Protein AF-T0IA63-F1 (afdb_monomer_lite)

Sequence (82 aa):
MNVFKQLEADNKVSISAYDGEKFLRLYGTAVLEDSEETVNTFLGMDEKIATMFPADIMAPFYLKDVTASICSFTEEPEVYNF

Structure (mmCIF, N/CA/C/O backbone):
data_AF-T0IA63-F1
#
_entry.id   AF-T0IA63-F1
#
loop_
_atom_site.group_PDB
_atom_site.id
_atom_site.type_symbol
_atom_site.label_atom_id
_atom_site.label_alt_id
_atom_site.label_comp_id
_atom_site.label_asym_id
_atom_site.label_entity_id
_atom_site.label_seq_id
_atom_site.pdbx_PDB_ins_code
_atom_site.Cartn_x
_atom_site.Cartn_y
_atom_site.Cartn_z
_atom_site.occupancy
_atom_site.B_iso_or_equiv
_atom_site.auth_seq_id
_atom_site.auth_comp_id
_atom_site.auth_asym_id
_atom_site.auth_atom_id
_atom_site.pdbx_PDB_model_num
ATOM 1 N N . MET A 1 1 ? 10.847 -14.380 4.964 1.00 62.94 1 MET A N 1
ATOM 2 C CA . MET A 1 1 ? 9.628 -14.152 4.159 1.00 62.94 1 MET A CA 1
ATOM 3 C C . MET A 1 1 ? 9.933 -13.012 3.201 1.00 62.94 1 MET A C 1
ATOM 5 O O . MET A 1 1 ? 10.459 -12.015 3.672 1.00 62.94 1 MET A O 1
ATOM 9 N N . ASN A 1 2 ? 9.735 -13.180 1.891 1.00 90.75 2 ASN A N 1
ATOM 10 C CA . ASN A 1 2 ? 10.028 -12.138 0.900 1.00 90.75 2 ASN A CA 1
ATOM 11 C C . ASN A 1 2 ? 8.695 -11.639 0.331 1.00 90.75 2 ASN A C 1
ATOM 13 O O . ASN A 1 2 ? 8.078 -12.343 -0.463 1.00 90.75 2 ASN A O 1
ATOM 17 N N . VAL A 1 3 ? 8.247 -10.473 0.803 1.00 91.62 3 VAL A N 1
ATOM 18 C CA . VAL A 1 3 ? 6.945 -9.895 0.439 1.00 91.62 3 VAL A CA 1
ATOM 19 C C . VAL A 1 3 ? 6.902 -9.542 -1.044 1.00 91.62 3 VAL A C 1
ATOM 21 O O . VAL A 1 3 ? 5.918 -9.851 -1.694 1.00 91.62 3 VAL A O 1
ATOM 24 N N . PHE A 1 4 ? 7.988 -9.006 -1.606 1.00 92.62 4 PHE A N 1
ATOM 25 C CA . PHE A 1 4 ? 8.070 -8.704 -3.037 1.00 92.62 4 PHE A CA 1
ATOM 26 C C . PHE A 1 4 ? 7.756 -9.940 -3.893 1.00 92.62 4 PHE A C 1
ATOM 28 O O . PHE A 1 4 ? 6.826 -9.918 -4.691 1.00 92.62 4 PHE A O 1
ATOM 35 N N . LYS A 1 5 ? 8.422 -11.069 -3.621 1.00 94.81 5 LYS A N 1
ATOM 36 C CA . LYS A 1 5 ? 8.158 -12.336 -4.327 1.00 94.81 5 LYS A CA 1
ATOM 37 C C . LYS A 1 5 ? 6.747 -12.883 -4.105 1.00 94.81 5 LYS A C 1
ATOM 39 O O . LYS A 1 5 ? 6.248 -13.633 -4.937 1.00 94.81 5 LYS A O 1
ATOM 44 N N . GLN A 1 6 ? 6.124 -12.573 -2.968 1.00 96.25 6 GLN A N 1
ATOM 45 C CA . GLN A 1 6 ? 4.728 -12.940 -2.726 1.00 96.25 6 GLN A CA 1
ATOM 46 C C . GLN A 1 6 ? 3.799 -12.104 -3.599 1.00 96.25 6 GLN A C 1
ATOM 48 O O . GLN A 1 6 ? 2.932 -12.684 -4.233 1.00 96.25 6 GLN A O 1
ATOM 53 N N . LEU A 1 7 ? 4.035 -10.793 -3.696 1.00 95.94 7 LEU A N 1
ATOM 54 C CA . LEU A 1 7 ? 3.257 -9.889 -4.545 1.00 95.94 7 LEU A CA 1
ATOM 55 C C . LEU A 1 7 ? 3.422 -10.192 -6.038 1.00 95.94 7 LEU A C 1
ATOM 57 O O . LEU A 1 7 ? 2.470 -10.031 -6.790 1.00 95.94 7 LEU A O 1
ATOM 61 N N . GLU A 1 8 ? 4.589 -10.679 -6.470 1.00 94.00 8 GLU A N 1
ATOM 62 C CA . GLU A 1 8 ? 4.777 -11.180 -7.841 1.00 94.00 8 GLU A CA 1
ATOM 63 C C . GLU A 1 8 ? 3.931 -12.433 -8.133 1.00 94.00 8 GLU A C 1
ATOM 65 O O . GLU A 1 8 ? 3.500 -12.638 -9.266 1.00 94.00 8 GLU A O 1
ATOM 70 N N . ALA A 1 9 ? 3.701 -13.282 -7.126 1.00 97.00 9 ALA A N 1
ATOM 71 C CA . ALA A 1 9 ? 2.966 -14.538 -7.276 1.00 97.00 9 ALA A CA 1
ATOM 72 C C . ALA A 1 9 ? 1.447 -14.380 -7.076 1.00 97.00 9 ALA A C 1
ATOM 74 O O . ALA A 1 9 ? 0.663 -14.985 -7.805 1.00 97.00 9 ALA A O 1
ATOM 75 N N . ASP A 1 10 ? 1.039 -13.586 -6.086 1.00 97.25 10 ASP A N 1
ATOM 76 C CA . ASP A 1 10 ? -0.339 -13.187 -5.804 1.00 97.25 10 ASP A CA 1
ATOM 77 C C . ASP A 1 10 ? -0.330 -11.758 -5.259 1.00 97.25 10 ASP A C 1
ATOM 79 O O . ASP A 1 10 ? 0.141 -11.475 -4.155 1.00 97.25 10 ASP A O 1
ATOM 83 N N . ASN A 1 11 ? -0.856 -10.845 -6.062 1.00 97.12 11 ASN A N 1
ATOM 84 C CA . ASN A 1 11 ? -0.808 -9.421 -5.791 1.00 97.12 11 ASN A CA 1
ATOM 85 C C . ASN A 1 11 ? -2.012 -8.899 -5.001 1.00 97.12 11 ASN A C 1
ATOM 87 O O . ASN A 1 11 ? -2.138 -7.689 -4.803 1.00 97.12 11 ASN A O 1
ATOM 91 N N . LYS A 1 12 ? -2.902 -9.776 -4.530 1.00 98.06 12 LYS A N 1
ATOM 92 C CA . LYS A 1 12 ? -3.991 -9.380 -3.634 1.00 98.06 12 LYS A CA 1
ATOM 93 C C . LYS A 1 12 ? -3.442 -9.116 -2.243 1.00 98.06 12 LYS A C 1
ATOM 95 O O . LYS A 1 12 ? -2.810 -9.972 -1.630 1.00 98.06 12 LYS A O 1
ATOM 100 N N . VAL A 1 13 ? -3.729 -7.932 -1.721 1.00 97.69 13 VAL A N 1
ATOM 101 C CA . VAL A 1 13 ? -3.210 -7.482 -0.432 1.00 97.69 13 VAL A CA 1
ATOM 102 C C . VAL A 1 13 ? -4.320 -7.057 0.504 1.00 97.69 13 VAL A C 1
ATOM 104 O O . VAL A 1 13 ? -5.350 -6.521 0.095 1.00 97.69 13 VAL A O 1
ATOM 107 N N . SER A 1 14 ? -4.059 -7.256 1.793 1.00 97.06 14 SER A N 1
ATOM 108 C CA . SER A 1 14 ? -4.781 -6.579 2.858 1.00 97.06 14 SER A CA 1
ATOM 109 C C . SER A 1 14 ? -3.800 -5.813 3.731 1.00 97.06 14 SER A C 1
ATOM 111 O O . SER A 1 14 ? -2.823 -6.396 4.204 1.00 97.06 14 SER A O 1
ATOM 113 N N . ILE A 1 15 ? -4.080 -4.540 3.986 1.00 96.56 15 ILE A N 1
ATOM 114 C CA . ILE A 1 15 ? -3.298 -3.699 4.893 1.00 96.56 15 ILE A CA 1
ATOM 115 C C . ILE A 1 15 ? -4.165 -3.390 6.108 1.00 96.56 15 ILE A C 1
ATOM 117 O O . ILE A 1 15 ? -5.376 -3.191 6.001 1.00 96.56 15 ILE A O 1
ATOM 121 N N . SER A 1 16 ? -3.567 -3.400 7.293 1.00 96.38 16 SER A N 1
ATOM 122 C CA . SER A 1 16 ? -4.243 -2.981 8.516 1.00 96.38 16 SER A CA 1
ATOM 123 C C . SER A 1 16 ? -3.321 -2.098 9.336 1.00 96.38 16 SER A C 1
ATOM 125 O O . SER A 1 16 ? -2.152 -2.428 9.521 1.00 96.38 16 SER A O 1
ATOM 127 N N . ALA A 1 17 ? -3.852 -0.978 9.807 1.00 96.81 17 ALA A N 1
ATOM 128 C CA . ALA A 1 17 ? -3.139 -0.023 10.641 1.00 96.81 17 ALA A CA 1
ATOM 129 C C . ALA A 1 17 ? -4.048 0.440 11.780 1.00 96.81 17 ALA A C 1
ATOM 131 O O . ALA A 1 17 ? -5.269 0.431 11.642 1.00 96.81 17 ALA A O 1
ATOM 132 N N . TYR A 1 18 ? -3.446 0.828 12.898 1.00 95.62 18 TYR A N 1
ATOM 133 C CA . TYR A 1 18 ? -4.127 1.397 14.054 1.00 95.62 18 TYR A CA 1
ATOM 134 C C . TYR A 1 18 ? -3.371 2.649 14.470 1.00 95.62 18 TYR A C 1
ATOM 136 O O . TYR A 1 18 ? -2.151 2.595 14.629 1.00 95.62 18 TYR A O 1
ATOM 144 N N . ASP A 1 19 ? -4.077 3.761 14.623 1.00 94.69 19 ASP A N 1
ATOM 145 C CA . ASP A 1 19 ? -3.475 5.047 14.990 1.00 94.69 19 ASP A CA 1
ATOM 146 C C . ASP A 1 19 ? -3.510 5.329 16.503 1.00 94.69 19 ASP A C 1
ATOM 148 O O . ASP A 1 19 ? -2.961 6.331 16.956 1.00 94.69 19 ASP A O 1
ATOM 152 N N . GLY A 1 20 ? -4.113 4.437 17.295 1.00 94.50 20 GLY A N 1
ATOM 153 C CA . GLY A 1 20 ? -4.372 4.652 18.721 1.00 94.50 20 GLY A CA 1
ATOM 154 C C . GLY A 1 20 ? -5.856 4.808 19.052 1.00 94.50 20 GLY A C 1
ATOM 155 O O . GLY A 1 20 ? -6.243 4.595 20.201 1.00 94.50 20 GLY A O 1
ATOM 156 N N . GLU A 1 21 ? -6.705 5.063 18.062 1.00 94.62 21 GLU A N 1
ATOM 157 C CA . GLU A 1 21 ? -8.150 5.239 18.234 1.00 94.62 21 GLU A CA 1
ATOM 158 C C . GLU A 1 21 ? -8.956 4.435 17.207 1.00 94.62 21 GLU A C 1
ATOM 160 O O . GLU A 1 21 ? -9.890 3.714 17.572 1.00 94.62 21 GLU A O 1
ATOM 165 N N . LYS A 1 22 ? -8.565 4.502 15.932 1.00 96.25 22 LYS A N 1
ATOM 166 C CA . LYS A 1 22 ? -9.264 3.883 14.806 1.00 96.25 22 LYS A CA 1
ATOM 167 C C . LYS A 1 22 ? -8.361 2.913 14.056 1.00 96.25 22 LYS A C 1
ATOM 169 O O . LYS A 1 22 ? -7.141 3.059 13.978 1.00 96.25 22 LYS A O 1
ATOM 174 N N . PHE A 1 23 ? -8.987 1.892 13.488 1.00 96.69 23 PHE A N 1
ATOM 175 C CA . PHE A 1 23 ? -8.3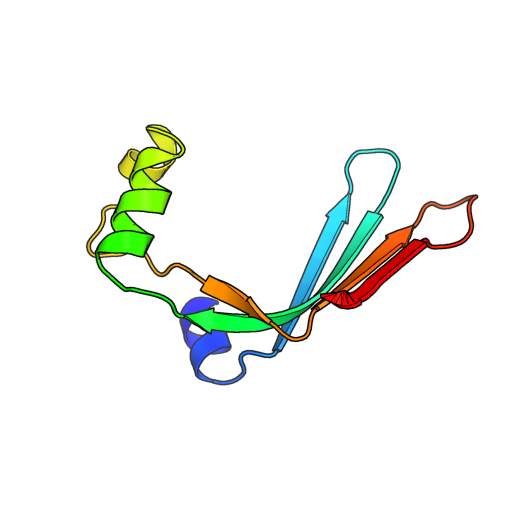53 0.934 12.600 1.00 96.69 23 PHE A CA 1
ATOM 176 C C . PHE A 1 23 ? -8.649 1.304 11.155 1.00 96.69 23 PHE A C 1
ATOM 178 O O . PHE A 1 23 ? -9.807 1.440 10.769 1.00 96.69 23 PHE A O 1
ATOM 185 N N . LEU A 1 24 ? -7.604 1.377 10.339 1.00 97.06 24 LEU A N 1
ATOM 186 C CA . LEU A 1 24 ? -7.720 1.293 8.893 1.00 97.06 24 LEU A CA 1
ATOM 187 C C . LEU A 1 24 ? -7.603 -0.175 8.497 1.00 97.06 24 LEU A C 1
ATOM 189 O O . LEU A 1 24 ? -6.630 -0.839 8.857 1.00 97.06 24 LEU A O 1
ATOM 193 N N . ARG A 1 25 ? -8.549 -0.666 7.702 1.00 96.94 25 ARG A N 1
ATOM 194 C CA . ARG A 1 25 ? -8.433 -1.944 7.006 1.00 96.94 25 ARG A CA 1
ATOM 195 C C . ARG A 1 25 ? -8.668 -1.746 5.525 1.00 96.94 25 ARG A C 1
ATOM 197 O O . ARG A 1 25 ? -9.712 -1.257 5.125 1.00 96.94 25 ARG A O 1
ATOM 204 N N . LEU A 1 26 ? -7.694 -2.133 4.724 1.00 96.81 26 LEU A N 1
ATOM 205 C CA . LEU A 1 26 ? -7.714 -1.971 3.282 1.00 96.81 26 LEU A CA 1
ATOM 206 C C . LEU A 1 26 ? -7.572 -3.335 2.622 1.00 96.81 26 LEU A C 1
ATOM 208 O O . LEU A 1 26 ? -6.758 -4.143 3.064 1.00 96.81 26 LEU A O 1
ATOM 212 N N . TYR A 1 27 ? -8.319 -3.552 1.548 1.00 97.94 27 TYR A N 1
ATOM 213 C CA . TYR A 1 27 ? -8.146 -4.653 0.608 1.00 97.94 27 TYR A CA 1
ATOM 214 C C . TYR A 1 27 ? -7.943 -4.075 -0.787 1.00 97.94 27 TYR A C 1
ATOM 216 O O . TYR A 1 27 ? -8.587 -3.088 -1.132 1.00 97.94 27 TYR A O 1
ATOM 224 N N . GLY A 1 28 ? -7.066 -4.674 -1.582 1.00 97.88 28 GLY A N 1
ATOM 225 C CA . GLY A 1 28 ? -6.846 -4.245 -2.959 1.00 97.88 28 GLY A CA 1
ATOM 226 C C . GLY A 1 28 ? -5.850 -5.130 -3.688 1.00 97.88 28 GLY A C 1
ATOM 227 O O . GLY A 1 28 ? -5.451 -6.187 -3.191 1.00 97.88 28 GLY A O 1
ATOM 228 N N . THR A 1 29 ? -5.432 -4.680 -4.864 1.00 98.12 29 THR A N 1
ATOM 229 C CA . THR A 1 29 ? -4.412 -5.348 -5.675 1.00 98.12 29 THR A CA 1
ATOM 230 C C . THR A 1 29 ? -3.185 -4.452 -5.798 1.00 98.12 29 THR A C 1
ATOM 232 O O . THR A 1 29 ? -3.298 -3.322 -6.265 1.00 98.12 29 THR A O 1
ATOM 235 N N . ALA A 1 30 ? -2.018 -4.950 -5.398 1.00 97.81 30 ALA A N 1
ATOM 236 C CA . ALA A 1 30 ? -0.749 -4.254 -5.557 1.00 97.81 30 ALA A CA 1
ATOM 237 C C . ALA A 1 30 ? -0.246 -4.376 -7.001 1.00 97.81 30 ALA A C 1
ATOM 239 O O . ALA A 1 30 ? -0.187 -5.465 -7.568 1.00 97.81 30 ALA A O 1
ATOM 240 N N . VAL A 1 31 ? 0.133 -3.263 -7.613 1.00 97.06 31 VAL A N 1
ATOM 241 C CA . VAL A 1 31 ? 0.695 -3.249 -8.965 1.00 97.06 31 VAL A CA 1
ATOM 242 C C . VAL A 1 31 ? 2.050 -2.571 -8.910 1.00 97.06 31 VAL A C 1
ATOM 244 O O . VAL A 1 31 ? 2.152 -1.447 -8.424 1.00 97.06 31 VAL A O 1
ATOM 247 N N . LEU A 1 32 ? 3.079 -3.295 -9.355 1.00 95.62 32 LEU A N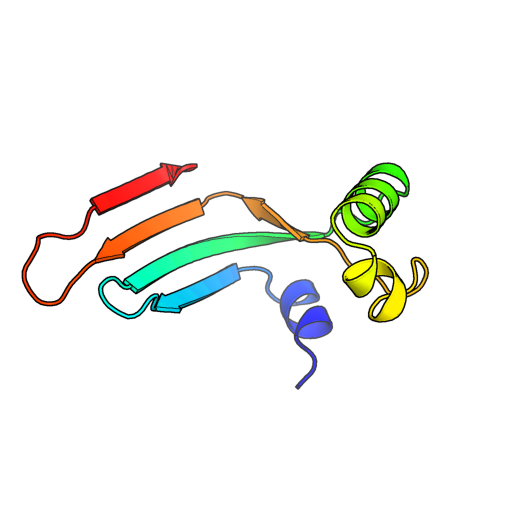 1
ATOM 248 C CA . LEU A 1 32 ? 4.442 -2.784 -9.441 1.00 95.62 32 LEU A CA 1
ATOM 249 C C . LEU A 1 32 ? 4.485 -1.657 -10.477 1.00 95.62 32 LEU A C 1
ATOM 251 O O . LEU A 1 32 ? 4.004 -1.836 -11.595 1.00 95.62 32 LEU A O 1
ATOM 255 N N . GLU A 1 33 ? 5.063 -0.528 -10.087 1.00 94.19 33 GLU A N 1
ATOM 256 C CA . GLU A 1 33 ? 5.291 0.645 -10.928 1.00 94.19 33 GLU A CA 1
ATOM 257 C C . GLU A 1 33 ? 6.728 1.118 -10.689 1.00 94.19 33 GLU A C 1
ATOM 259 O O . GLU A 1 33 ? 7.005 1.985 -9.862 1.00 94.19 33 GLU A O 1
ATOM 264 N N . ASP A 1 34 ? 7.664 0.477 -11.381 1.00 90.50 34 ASP A N 1
ATOM 265 C CA . ASP A 1 34 ? 9.108 0.691 -11.261 1.00 90.50 34 ASP A CA 1
ATOM 266 C C . ASP A 1 34 ? 9.662 1.633 -12.340 1.00 90.50 34 ASP A C 1
ATOM 268 O O . ASP A 1 34 ? 10.865 1.663 -12.604 1.00 90.50 34 ASP A O 1
ATOM 272 N N . SER A 1 35 ? 8.791 2.443 -12.951 1.00 93.19 35 SER A N 1
ATOM 273 C CA . SER A 1 35 ? 9.210 3.504 -13.859 1.00 93.19 35 SER A CA 1
ATOM 274 C C . SER A 1 35 ? 10.170 4.472 -13.161 1.00 93.19 35 SER A C 1
ATOM 276 O O . SER A 1 35 ? 9.994 4.826 -11.993 1.00 93.19 35 SER A O 1
ATOM 278 N N . GLU A 1 36 ? 11.187 4.937 -13.894 1.00 91.38 36 GLU A N 1
ATOM 279 C CA . GLU A 1 36 ? 12.207 5.858 -13.370 1.00 91.38 36 GLU A CA 1
ATOM 280 C C . GLU A 1 36 ? 11.574 7.122 -12.760 1.00 91.38 36 GLU A C 1
ATOM 282 O O . GLU A 1 36 ? 12.004 7.604 -11.714 1.00 91.38 36 GLU A O 1
ATOM 287 N N . GLU A 1 37 ? 10.500 7.622 -13.375 1.00 92.56 37 GLU A N 1
ATOM 288 C CA . GLU A 1 37 ? 9.709 8.746 -12.868 1.00 92.56 37 GLU A CA 1
ATOM 289 C C . GLU A 1 37 ? 9.101 8.456 -11.487 1.00 92.56 37 GLU A C 1
ATOM 291 O O . GLU A 1 37 ? 9.215 9.277 -10.570 1.00 92.56 37 GLU A O 1
ATOM 296 N N . THR A 1 38 ? 8.501 7.279 -11.305 1.00 92.62 38 THR A N 1
ATOM 297 C CA . THR A 1 38 ? 7.887 6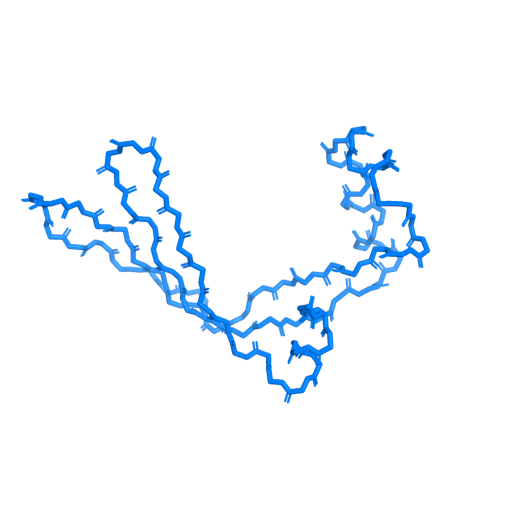.877 -10.034 1.00 92.62 38 THR A CA 1
ATOM 298 C C . THR A 1 38 ? 8.945 6.668 -8.959 1.00 92.62 38 THR A C 1
ATOM 300 O O . THR A 1 38 ? 8.810 7.200 -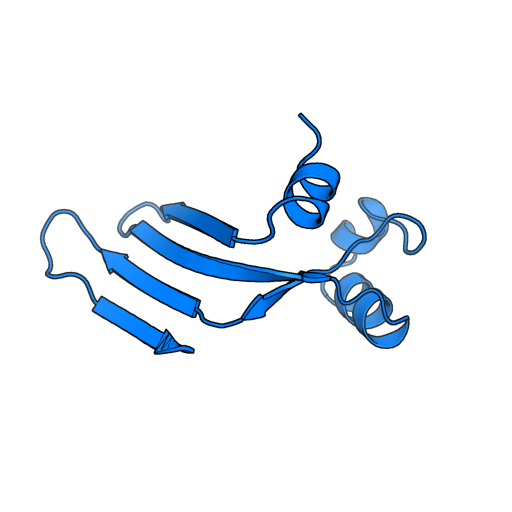7.857 1.00 92.62 38 THR A O 1
ATOM 303 N N . VAL A 1 39 ? 10.041 5.976 -9.277 1.00 92.00 39 VAL A N 1
ATOM 304 C CA . VAL A 1 39 ? 11.164 5.780 -8.344 1.00 92.00 39 VAL A CA 1
ATOM 305 C C . VAL A 1 39 ? 1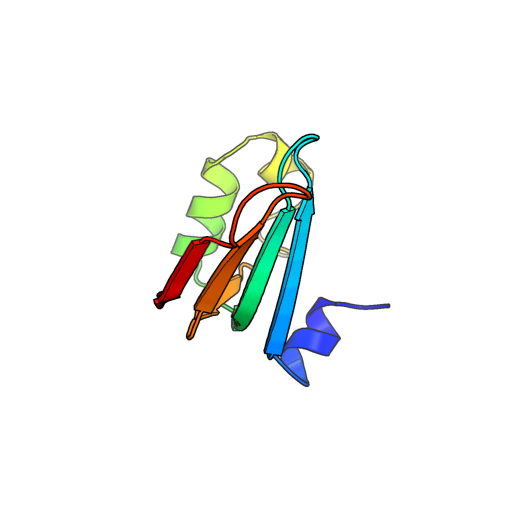1.727 7.127 -7.884 1.00 92.00 39 VAL A C 1
ATOM 307 O O . VAL A 1 39 ? 11.848 7.367 -6.683 1.00 92.00 39 VAL A O 1
ATOM 310 N N . ASN A 1 40 ? 11.985 8.052 -8.811 1.00 90.69 40 ASN A N 1
ATOM 311 C CA . ASN A 1 40 ? 12.461 9.395 -8.473 1.00 90.69 40 ASN A CA 1
ATOM 312 C C . ASN A 1 40 ? 11.450 10.181 -7.629 1.00 90.69 40 ASN A C 1
ATOM 314 O O . ASN A 1 40 ? 11.849 10.903 -6.713 1.00 90.69 40 ASN A O 1
ATOM 318 N N . THR A 1 41 ? 10.151 10.008 -7.887 1.00 90.75 41 THR A N 1
ATOM 319 C CA . THR A 1 41 ? 9.090 10.611 -7.070 1.00 90.75 41 THR A CA 1
ATOM 320 C C . THR A 1 41 ? 9.173 10.123 -5.625 1.00 90.75 41 THR A C 1
ATOM 322 O O . THR A 1 41 ? 9.209 10.952 -4.720 1.00 90.75 41 THR A O 1
ATOM 325 N N . PHE A 1 42 ? 9.285 8.810 -5.394 1.00 88.25 42 PHE A N 1
ATOM 326 C CA . PHE A 1 42 ? 9.417 8.235 -4.047 1.00 88.25 42 PHE A CA 1
ATOM 327 C C . PHE A 1 42 ? 10.688 8.695 -3.325 1.00 88.25 42 PHE A C 1
ATOM 329 O O . PHE A 1 42 ? 10.627 9.060 -2.150 1.00 88.25 42 PHE A O 1
ATOM 336 N N . LEU A 1 43 ? 11.832 8.723 -4.017 1.00 88.38 43 LEU A N 1
ATOM 337 C CA . LEU A 1 43 ? 13.096 9.212 -3.451 1.00 88.38 43 LEU A CA 1
ATOM 338 C C . LEU A 1 43 ? 13.025 10.696 -3.066 1.00 88.38 43 LEU A C 1
ATOM 340 O O . LEU A 1 43 ? 13.675 11.112 -2.109 1.00 88.38 43 LEU A O 1
ATOM 344 N N . GLY A 1 44 ? 12.221 11.483 -3.785 1.00 88.75 44 GLY A N 1
ATOM 345 C CA . GLY A 1 44 ? 11.985 12.896 -3.501 1.00 88.75 44 GLY A CA 1
ATOM 346 C C . GLY A 1 44 ? 11.016 13.176 -2.346 1.00 88.75 44 GLY A C 1
ATOM 347 O O . GLY A 1 44 ? 10.921 14.329 -1.930 1.00 88.75 44 GLY A O 1
ATOM 348 N N . MET A 1 45 ? 10.296 12.175 -1.819 1.00 89.50 45 MET A N 1
ATOM 349 C CA . MET A 1 45 ? 9.311 12.390 -0.744 1.00 89.50 45 MET A CA 1
ATOM 350 C C . MET A 1 45 ? 9.961 12.629 0.626 1.00 89.50 45 MET A C 1
ATOM 352 O O . MET A 1 45 ? 9.452 13.430 1.408 1.00 89.50 45 MET A O 1
ATOM 356 N N . ASP A 1 46 ? 11.058 11.929 0.933 1.00 87.81 46 ASP A N 1
ATOM 357 C CA . ASP A 1 46 ? 11.786 12.036 2.205 1.00 87.81 46 ASP A CA 1
ATOM 358 C C . ASP A 1 46 ? 13.241 11.566 2.015 1.00 87.81 46 ASP A C 1
ATOM 360 O O . ASP A 1 46 ? 13.491 10.474 1.502 1.00 87.81 46 ASP A O 1
ATOM 364 N N . GLU A 1 47 ? 14.217 12.351 2.479 1.00 85.19 47 GLU A N 1
ATOM 365 C CA . GLU A 1 47 ? 15.651 12.013 2.416 1.00 85.19 47 GLU A CA 1
ATOM 366 C C . GLU A 1 47 ? 15.983 10.663 3.083 1.00 85.19 47 GLU A C 1
ATOM 368 O O . GLU A 1 47 ? 16.926 9.961 2.693 1.00 85.19 47 GLU A O 1
ATOM 373 N N . LYS A 1 48 ? 15.189 10.247 4.077 1.00 86.75 48 LYS A N 1
ATOM 374 C CA . LYS A 1 48 ? 15.334 8.942 4.734 1.00 86.75 48 LYS A CA 1
ATOM 375 C C . LYS A 1 48 ? 14.977 7.787 3.810 1.00 86.75 48 LYS A C 1
ATOM 377 O O . LYS A 1 48 ? 15.595 6.729 3.923 1.00 86.75 48 LYS A O 1
ATOM 382 N N . ILE A 1 49 ? 14.020 7.977 2.899 1.00 83.06 49 ILE A N 1
ATOM 383 C CA . ILE A 1 49 ? 13.642 6.956 1.915 1.00 83.06 49 ILE A CA 1
ATOM 384 C C . ILE A 1 49 ? 14.832 6.692 0.997 1.00 83.06 49 ILE A C 1
ATOM 386 O O . ILE A 1 49 ? 15.228 5.540 0.854 1.00 83.06 49 ILE A O 1
ATOM 390 N N . ALA A 1 50 ? 15.469 7.745 0.478 1.00 80.06 50 ALA A N 1
ATOM 391 C CA . ALA A 1 50 ? 16.653 7.614 -0.372 1.00 80.06 50 ALA A CA 1
ATOM 392 C C . ALA A 1 50 ? 17.853 6.978 0.350 1.00 80.06 50 ALA A C 1
ATOM 394 O O . ALA A 1 50 ? 18.647 6.266 -0.261 1.00 80.06 50 ALA A O 1
ATOM 395 N N . THR A 1 51 ? 17.966 7.190 1.664 1.00 83.38 51 THR A N 1
ATOM 396 C CA . THR A 1 51 ? 19.012 6.562 2.486 1.00 83.38 51 THR A CA 1
ATOM 397 C C . THR A 1 51 ? 18.763 5.063 2.699 1.00 83.38 51 THR A C 1
ATOM 399 O O . THR A 1 51 ? 19.710 4.283 2.777 1.00 83.38 51 THR A O 1
ATOM 402 N N . MET A 1 52 ? 17.498 4.650 2.824 1.00 82.12 52 MET A N 1
ATOM 403 C CA . MET A 1 52 ? 17.117 3.274 3.165 1.00 82.12 52 MET A CA 1
ATOM 404 C C . MET A 1 52 ? 16.870 2.389 1.934 1.00 82.12 52 MET A C 1
ATOM 406 O O . MET A 1 52 ? 17.095 1.181 1.994 1.00 82.12 52 MET A O 1
ATOM 410 N N . PHE A 1 53 ? 16.437 2.989 0.827 1.00 81.62 53 PHE A N 1
ATOM 411 C CA . PHE A 1 53 ? 16.079 2.319 -0.419 1.00 81.62 53 PHE A CA 1
ATOM 412 C C . PHE A 1 53 ? 16.744 3.041 -1.594 1.00 81.62 53 PHE A C 1
ATOM 414 O O . PHE A 1 53 ? 16.124 3.919 -2.197 1.00 81.62 53 PHE A O 1
ATOM 421 N N . PRO A 1 54 ? 18.007 2.718 -1.926 1.00 79.56 54 PRO A N 1
ATOM 422 C CA . PRO A 1 54 ? 18.614 3.236 -3.141 1.00 79.56 54 PRO A CA 1
ATOM 423 C C . PRO A 1 54 ? 17.791 2.852 -4.383 1.00 79.56 54 PRO A C 1
ATOM 425 O O . PRO A 1 54 ? 17.065 1.855 -4.397 1.00 79.56 54 PRO A O 1
ATOM 428 N N . ALA A 1 55 ? 17.864 3.702 -5.410 1.00 79.25 55 ALA A N 1
ATOM 429 C CA . ALA A 1 55 ? 16.985 3.653 -6.581 1.00 79.25 55 ALA A CA 1
ATOM 430 C C . ALA A 1 55 ? 16.980 2.288 -7.290 1.00 79.25 55 ALA A C 1
ATOM 432 O O . ALA A 1 55 ? 15.957 1.858 -7.808 1.00 79.25 55 ALA A O 1
ATOM 433 N N . ASP A 1 56 ? 18.119 1.599 -7.281 1.00 80.19 56 ASP A N 1
ATOM 434 C CA . ASP A 1 56 ? 18.346 0.300 -7.914 1.00 80.19 56 ASP A CA 1
ATOM 435 C C . ASP A 1 56 ? 17.686 -0.882 -7.185 1.00 80.19 56 ASP A C 1
ATOM 437 O O . ASP A 1 56 ? 17.574 -1.964 -7.760 1.00 80.19 56 ASP A O 1
ATOM 441 N N . ILE A 1 57 ? 17.240 -0.693 -5.938 1.00 83.62 57 ILE A N 1
ATOM 442 C CA . ILE A 1 57 ? 16.561 -1.730 -5.143 1.00 83.62 57 ILE A CA 1
ATOM 443 C C . ILE A 1 57 ? 15.124 -1.361 -4.756 1.00 83.62 57 ILE A C 1
ATOM 445 O O . ILE A 1 57 ? 14.463 -2.123 -4.044 1.00 83.62 57 ILE A O 1
ATOM 449 N N . MET A 1 58 ? 14.639 -0.192 -5.178 1.00 87.62 58 MET A N 1
ATOM 450 C CA . MET A 1 58 ? 13.286 0.259 -4.881 1.00 87.62 58 MET A CA 1
ATOM 451 C C . MET A 1 58 ? 12.272 -0.447 -5.788 1.00 87.62 58 MET A C 1
ATOM 453 O O . MET A 1 58 ? 12.448 -0.523 -6.998 1.00 87.62 58 MET A O 1
ATOM 457 N N . ALA A 1 59 ? 11.180 -0.927 -5.195 1.00 91.12 59 ALA A N 1
ATOM 458 C CA . ALA A 1 59 ? 10.055 -1.515 -5.913 1.00 91.12 59 ALA A CA 1
ATOM 459 C C . ALA A 1 59 ? 8.764 -0.809 -5.477 1.00 91.12 59 ALA A C 1
ATOM 461 O O . ALA A 1 59 ? 8.144 -1.229 -4.494 1.00 91.12 59 ALA A O 1
ATOM 462 N N . PRO A 1 60 ? 8.388 0.303 -6.131 1.00 92.62 60 PRO A N 1
ATOM 463 C CA . PRO A 1 60 ? 7.171 1.027 -5.799 1.00 92.62 60 PRO A CA 1
ATOM 464 C C . PRO A 1 60 ? 5.935 0.243 -6.239 1.00 92.62 60 PRO A C 1
ATOM 466 O O . PRO A 1 60 ? 5.882 -0.287 -7.344 1.00 92.62 60 PRO A O 1
ATOM 469 N N . PHE A 1 61 ? 4.915 0.195 -5.386 1.00 95.38 61 PHE A N 1
ATOM 470 C CA . PHE A 1 61 ? 3.620 -0.384 -5.735 1.00 95.38 61 PHE A CA 1
ATOM 471 C C . PHE A 1 61 ? 2.523 0.642 -5.500 1.00 95.38 61 PHE A C 1
ATOM 473 O O . PHE A 1 61 ? 2.483 1.277 -4.444 1.00 95.38 61 PHE A O 1
ATOM 480 N N . TYR A 1 62 ? 1.591 0.742 -6.442 1.00 95.19 62 TYR A N 1
ATOM 481 C CA . TYR A 1 62 ? 0.302 1.378 -6.192 1.00 95.19 62 TYR A CA 1
ATOM 482 C C . TYR A 1 62 ? -0.771 0.320 -5.939 1.00 95.19 62 TYR A C 1
ATOM 484 O O . TYR A 1 62 ? -0.596 -0.865 -6.235 1.00 95.19 62 TYR A O 1
ATOM 492 N N . LEU A 1 63 ? -1.889 0.751 -5.363 1.00 97.19 63 LEU A N 1
ATOM 493 C CA . LEU A 1 63 ? -3.032 -0.109 -5.089 1.00 97.19 63 LEU A CA 1
ATOM 494 C C . LEU A 1 63 ? -4.166 0.228 -6.054 1.00 97.19 63 LEU A C 1
ATOM 496 O O . LEU A 1 63 ? -4.505 1.397 -6.225 1.00 97.19 63 LEU A O 1
ATOM 500 N N . LYS A 1 64 ? -4.754 -0.803 -6.658 1.00 96.88 64 LYS A N 1
ATOM 501 C CA . LYS A 1 64 ? -5.975 -0.713 -7.468 1.00 96.88 64 LYS A CA 1
ATOM 502 C C . LYS A 1 64 ? -7.095 -1.550 -6.860 1.00 96.88 64 LYS A C 1
ATOM 504 O O . LYS A 1 64 ? -6.818 -2.457 -6.067 1.00 96.88 64 LYS A O 1
ATOM 509 N N . ASP A 1 65 ? -8.323 -1.288 -7.300 1.00 97.38 65 ASP A N 1
ATOM 510 C CA . ASP A 1 65 ? -9.526 -2.013 -6.881 1.00 97.38 65 ASP A CA 1
ATOM 511 C C . ASP A 1 65 ? -9.647 -2.018 -5.348 1.00 97.38 65 ASP A C 1
ATOM 513 O O . ASP A 1 65 ? -9.729 -3.072 -4.709 1.00 97.38 65 ASP A O 1
ATOM 517 N N . VAL A 1 66 ? -9.529 -0.830 -4.748 1.00 97.94 66 VAL A N 1
ATOM 518 C CA . VAL A 1 66 ? -9.313 -0.694 -3.308 1.00 97.94 66 VAL A CA 1
ATOM 519 C C . VAL A 1 66 ? -10.641 -0.538 -2.590 1.00 97.94 66 VAL A C 1
ATOM 521 O O . VAL A 1 66 ? -11.387 0.401 -2.848 1.00 97.94 66 VAL A O 1
ATOM 524 N N . THR A 1 67 ? -10.876 -1.389 -1.595 1.00 98.19 67 THR A N 1
ATOM 525 C CA . THR A 1 67 ? -11.901 -1.168 -0.573 1.00 98.19 67 THR A CA 1
ATOM 526 C C . THR A 1 67 ? -11.216 -0.901 0.758 1.00 98.19 67 THR A C 1
ATOM 528 O O . THR A 1 67 ? -10.521 -1.766 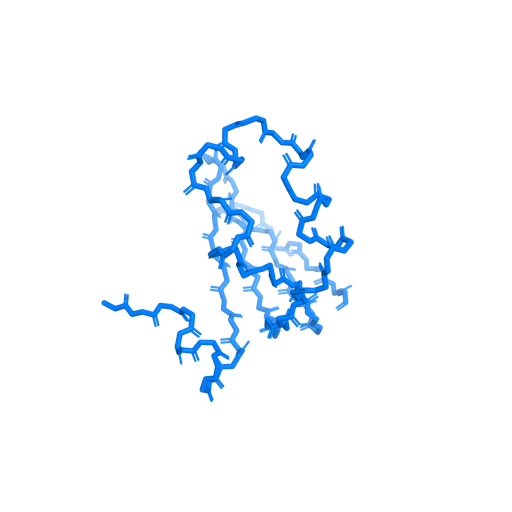1.298 1.00 98.19 67 THR A O 1
ATOM 531 N N . ALA A 1 68 ? -11.422 0.293 1.304 1.00 97.56 68 ALA A N 1
ATOM 532 C CA . ALA A 1 68 ? -10.914 0.693 2.607 1.00 97.56 68 ALA A CA 1
ATOM 533 C C . ALA A 1 68 ? -12.067 0.863 3.596 1.00 97.56 68 ALA A C 1
ATOM 535 O O . ALA A 1 68 ? -13.105 1.422 3.259 1.00 97.56 68 ALA A O 1
ATOM 536 N N . SER A 1 69 ? -11.876 0.405 4.826 1.00 97.25 69 SER A N 1
ATOM 537 C CA . SER A 1 69 ? -12.782 0.648 5.939 1.00 97.25 69 SER A CA 1
ATOM 538 C C . SER A 1 69 ? -12.036 1.275 7.106 1.00 97.25 69 SER A C 1
ATOM 540 O O . SER A 1 69 ? -10.984 0.761 7.496 1.00 97.25 69 SER A O 1
ATOM 542 N N . ILE A 1 70 ? -12.600 2.326 7.689 1.00 96.94 70 ILE A N 1
ATOM 543 C CA . ILE A 1 70 ? -12.136 2.913 8.945 1.00 96.94 70 ILE A CA 1
ATOM 544 C C . ILE A 1 70 ? -13.132 2.512 10.028 1.00 96.94 70 ILE A C 1
ATOM 546 O O . ILE A 1 70 ? -14.320 2.799 9.906 1.00 96.94 70 ILE A O 1
ATOM 550 N N . CYS A 1 71 ? -12.675 1.823 11.070 1.00 93.38 71 CYS A N 1
ATOM 551 C CA . CYS A 1 71 ? -13.537 1.364 12.156 1.00 93.38 71 CYS A CA 1
ATOM 552 C C . CYS A 1 71 ? -12.965 1.688 13.536 1.00 93.38 71 CYS A C 1
ATOM 554 O O . CYS A 1 71 ? -11.758 1.831 13.717 1.00 93.38 71 CYS A O 1
ATOM 556 N N . SER A 1 72 ? -13.846 1.782 14.527 1.00 92.06 72 SER A N 1
ATOM 557 C CA . SER A 1 72 ? -13.493 1.899 15.942 1.00 92.06 72 SER A CA 1
ATOM 558 C C . SER A 1 72 ? -14.273 0.860 16.752 1.00 92.06 72 SER A C 1
ATOM 560 O O . SER A 1 72 ? -15.096 0.120 16.214 1.00 92.06 72 SER A O 1
ATOM 562 N N . PHE A 1 73 ? -14.010 0.771 18.056 1.00 86.69 73 PHE A N 1
ATOM 563 C CA . PHE A 1 73 ? -14.756 -0.140 18.932 1.00 86.69 73 PHE A CA 1
ATOM 564 C C . PHE A 1 73 ? -16.206 0.302 19.176 1.00 86.69 73 PHE A C 1
ATOM 566 O O . PHE A 1 73 ? -17.004 -0.492 19.671 1.00 86.69 73 PHE A O 1
ATOM 573 N N . THR A 1 74 ? -16.531 1.563 18.885 1.00 91.12 74 THR A N 1
ATOM 574 C CA . THR A 1 74 ? -17.776 2.209 19.324 1.00 91.12 74 THR A CA 1
ATOM 575 C C . THR A 1 74 ? -18.609 2.800 18.194 1.00 91.12 74 THR A C 1
ATOM 577 O O . THR A 1 74 ? -19.792 3.048 18.404 1.00 91.12 74 THR A O 1
ATOM 580 N N . GLU A 1 75 ? -18.024 3.045 17.022 1.00 92.06 75 GLU A N 1
ATOM 581 C CA . GLU A 1 75 ? -18.699 3.666 15.877 1.00 92.06 75 GLU A CA 1
ATOM 582 C C . GLU A 1 75 ? -18.899 2.659 14.740 1.00 92.06 75 GLU A C 1
ATOM 584 O O . GLU A 1 75 ? -18.157 1.679 14.615 1.00 92.06 75 GLU A O 1
ATOM 589 N N . GLU A 1 76 ? -19.901 2.903 13.892 1.00 93.00 76 GLU A N 1
ATOM 590 C CA . GLU A 1 76 ? -20.076 2.112 12.676 1.00 93.00 76 GLU A CA 1
ATOM 591 C C . GLU A 1 76 ? -18.901 2.333 11.704 1.00 93.00 76 GLU A C 1
ATOM 593 O O . GLU A 1 76 ? -18.392 3.451 11.602 1.00 93.00 76 GLU A O 1
ATOM 598 N N . PRO A 1 77 ? -18.452 1.292 10.977 1.00 93.69 77 PRO A N 1
ATOM 599 C CA . PRO A 1 77 ? -17.364 1.430 10.018 1.00 93.69 77 PRO A CA 1
ATOM 600 C C . PRO A 1 77 ? -17.722 2.342 8.843 1.00 93.69 77 PRO A C 1
ATOM 602 O O . PRO A 1 77 ? -18.751 2.162 8.191 1.00 93.69 77 PRO A O 1
ATOM 605 N N . GLU A 1 78 ? -16.811 3.242 8.493 1.00 96.81 78 GLU A N 1
ATOM 606 C CA . GLU A 1 78 ? -16.881 4.018 7.256 1.00 96.81 78 GLU A CA 1
ATOM 607 C C . GLU A 1 78 ? -16.185 3.255 6.131 1.00 96.81 78 GLU A C 1
ATOM 609 O O . GLU A 1 78 ? -15.058 2.799 6.319 1.00 96.81 78 GLU A O 1
ATOM 614 N N . VAL A 1 79 ? -16.825 3.119 4.965 1.00 97.38 79 VAL A N 1
ATOM 615 C CA . VAL A 1 79 ? -16.295 2.346 3.829 1.00 97.38 79 VAL A CA 1
ATOM 616 C C . VAL A 1 79 ? -16.095 3.233 2.602 1.00 97.38 79 VAL A C 1
ATOM 618 O O . VAL A 1 79 ? -16.993 3.969 2.197 1.00 97.38 79 VAL A O 1
ATOM 621 N N . TYR A 1 80 ? -14.928 3.099 1.978 1.00 97.50 80 TYR A N 1
ATOM 622 C CA . TYR A 1 80 ? -14.463 3.861 0.826 1.00 97.50 80 TYR A CA 1
ATOM 623 C C . TYR A 1 80 ? -14.027 2.911 -0.293 1.00 97.50 80 TYR A C 1
ATOM 625 O O . TYR A 1 80 ? -13.404 1.883 -0.021 1.00 97.50 80 TYR A O 1
ATOM 633 N N . ASN A 1 81 ? -14.331 3.263 -1.545 1.00 97.19 81 ASN A N 1
ATOM 634 C CA . ASN A 1 81 ? -13.907 2.511 -2.728 1.00 97.19 81 ASN A CA 1
ATOM 635 C C . ASN A 1 81 ? -13.141 3.427 -3.687 1.00 97.19 81 ASN A C 1
ATOM 637 O O . ASN A 1 81 ? -13.596 4.548 -3.932 1.00 97.19 81 ASN A O 1
ATOM 641 N N . PHE A 1 82 ? -12.018 2.939 -4.216 1.00 93.06 82 PHE A N 1
ATOM 642 C CA . PHE A 1 82 ? -11.148 3.644 -5.162 1.00 93.06 82 PHE A CA 1
ATOM 643 C C . PHE A 1 82 ? -10.822 2.771 -6.373 1.00 93.06 82 PHE A C 1
ATOM 645 O O . PHE A 1 82 ? -10.605 1.547 -6.185 1.00 93.06 82 PHE A O 1
#

Radius of gyration: 15.3 Å; chains: 1; bounding box: 39×27×33 Å

Secondary structure (DSSP, 8-state):
--HHHHHHH--EEEEEEE-SS-EEEEEEEEEE---HHHHHHHHTT-HHHHHHS-GGG---EEEEEEEEEEE-SSSPPEEEE-

Foldseek 3Di:
DDVVVVCVVPQWDWDWDDPPFKIKIKTFGKDWDLPPVVLVVQCVPDVVSCVVAPSVRDTDIDTAQMWMWIDGPPDDIDIDTD

pLDDT: mean 92.45, std 6.09, range [62.94, 98.19]